Protein AF-A0A8B6EAK8-F1 (afdb_monomer_lite)

Foldseek 3Di:
DDCQDQCNPPDDLAPQRHNPAAWPDRAQCGDVVQAWGNFTWRDDDDLQATKGAWTQGAPRDPHPLNPDDHPRDIDGDPHSHIDRSND

Structure (mmCIF, N/CA/C/O backbone):
data_AF-A0A8B6EAK8-F1
#
_entry.id   AF-A0A8B6EAK8-F1
#
loop_
_atom_site.group_PDB
_atom_site.id
_atom_site.type_symbol
_atom_site.label_atom_id
_atom_site.label_alt_id
_atom_site.label_comp_id
_atom_site.l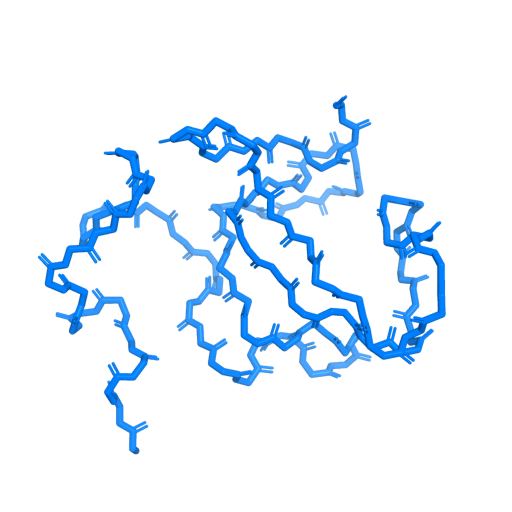abel_asym_id
_atom_site.label_entity_id
_atom_site.label_seq_id
_atom_site.pdbx_PDB_ins_code
_atom_site.Cartn_x
_atom_site.Cartn_y
_atom_site.Cartn_z
_atom_site.occupancy
_atom_site.B_iso_or_equiv
_atom_site.auth_seq_id
_atom_site.auth_comp_id
_atom_site.auth_asym_id
_atom_site.auth_atom_id
_atom_site.pdbx_PDB_model_num
ATOM 1 N N . MET A 1 1 ? -19.430 2.951 -5.944 1.00 56.50 1 MET A N 1
ATOM 2 C CA . MET A 1 1 ? -19.509 1.566 -5.426 1.00 56.50 1 MET A CA 1
ATOM 3 C C . MET A 1 1 ? -18.423 1.503 -4.375 1.00 56.50 1 MET A C 1
ATOM 5 O O . MET A 1 1 ? -17.276 1.278 -4.726 1.00 56.50 1 MET A O 1
ATOM 9 N N . ASP A 1 2 ? -18.762 1.808 -3.124 1.00 80.25 2 ASP A N 1
ATOM 10 C CA . ASP A 1 2 ? -17.760 2.312 -2.163 1.00 80.25 2 ASP A CA 1
ATOM 11 C C . ASP A 1 2 ? -17.494 1.308 -1.038 1.00 80.25 2 ASP A C 1
ATOM 13 O O . ASP A 1 2 ? -16.963 1.649 0.010 1.00 80.25 2 ASP A O 1
ATOM 17 N N . TRP A 1 3 ? -17.867 0.041 -1.253 1.00 89.19 3 TRP A N 1
ATOM 18 C CA . TRP A 1 3 ? -17.689 -1.021 -0.261 1.00 89.19 3 TRP A CA 1
ATOM 19 C C . TRP A 1 3 ? -16.211 -1.236 0.095 1.00 89.19 3 TRP A C 1
ATOM 21 O O . TRP A 1 3 ? -15.904 -1.588 1.228 1.00 89.19 3 TRP A O 1
ATOM 31 N N . PHE A 1 4 ? -15.300 -1.006 -0.858 1.00 92.50 4 PHE A N 1
ATOM 32 C CA . PHE A 1 4 ? -13.856 -1.053 -0.642 1.00 92.50 4 PHE A CA 1
ATOM 33 C C . PHE A 1 4 ? -13.323 0.369 -0.455 1.00 92.50 4 PHE A C 1
ATOM 35 O O . PHE A 1 4 ? -12.658 0.928 -1.328 1.00 92.50 4 PHE A O 1
ATOM 42 N N . SER A 1 5 ? -13.666 0.969 0.679 1.00 93.62 5 SER A N 1
ATOM 43 C CA . SER A 1 5 ? -13.145 2.265 1.105 1.00 93.62 5 SER A CA 1
ATOM 44 C C . SER A 1 5 ? -12.667 2.182 2.547 1.00 93.62 5 SER A C 1
ATOM 46 O O . SER A 1 5 ? -13.045 1.276 3.297 1.00 93.62 5 SER A O 1
ATOM 48 N N . LYS A 1 6 ? -11.821 3.132 2.941 1.00 94.62 6 LYS A N 1
ATOM 49 C CA . LYS A 1 6 ? -11.258 3.165 4.289 1.00 94.62 6 LYS A CA 1
ATOM 50 C C . LYS A 1 6 ? -12.344 3.393 5.342 1.00 94.62 6 LYS A C 1
ATOM 52 O O . LYS A 1 6 ? -12.260 2.848 6.435 1.00 94.62 6 LYS A O 1
ATOM 57 N N . GLU A 1 7 ? -13.366 4.169 5.004 1.00 94.12 7 GLU A N 1
ATOM 58 C CA . GLU A 1 7 ? -14.507 4.506 5.862 1.00 94.12 7 GLU A CA 1
ATOM 59 C C . GLU A 1 7 ? -15.382 3.283 6.155 1.00 94.12 7 GLU A C 1
ATOM 61 O O . GLU A 1 7 ? -16.004 3.210 7.211 1.00 94.12 7 GLU A O 1
ATOM 66 N N . ASN A 1 8 ? -15.385 2.306 5.246 1.00 95.00 8 ASN A N 1
ATOM 67 C CA . ASN A 1 8 ? -16.131 1.057 5.368 1.00 95.00 8 ASN A CA 1
ATOM 68 C C . ASN A 1 8 ? -15.273 -0.105 5.905 1.00 95.00 8 ASN A C 1
ATOM 70 O O . ASN A 1 8 ? -15.685 -1.266 5.851 1.00 95.00 8 ASN A O 1
ATOM 74 N N . LEU A 1 9 ? -14.081 0.184 6.444 1.00 94.50 9 LEU A N 1
ATOM 75 C CA . LEU A 1 9 ? -13.217 -0.817 7.062 1.00 94.50 9 LEU A CA 1
ATOM 76 C C . LEU A 1 9 ? -13.775 -1.255 8.423 1.00 94.50 9 LEU A C 1
ATOM 78 O O . LEU A 1 9 ? -13.601 -0.574 9.431 1.00 94.50 9 LEU A O 1
ATOM 82 N N . LEU A 1 10 ? -14.407 -2.429 8.451 1.00 94.25 10 LEU A N 1
ATOM 83 C CA . LEU A 1 10 ? -14.939 -3.021 9.683 1.00 94.25 10 LEU A CA 1
ATOM 84 C C . LEU A 1 10 ? -13.856 -3.722 10.510 1.00 94.25 10 LEU A C 1
ATOM 86 O O . LEU A 1 10 ? -13.843 -3.619 11.734 1.00 94.25 10 LEU A O 1
ATOM 90 N N . ASN A 1 11 ? -12.968 -4.463 9.844 1.00 92.12 11 ASN A N 1
ATOM 91 C CA . ASN A 1 11 ? -11.866 -5.181 10.476 1.00 92.12 11 ASN A CA 1
ATOM 92 C C . ASN A 1 11 ? -10.722 -5.408 9.475 1.00 92.12 11 ASN A C 1
ATOM 94 O O . ASN A 1 11 ? -10.947 -5.456 8.266 1.00 92.12 11 ASN A O 1
ATOM 98 N N . SER A 1 12 ? -9.506 -5.580 9.988 1.00 92.12 12 SER A N 1
ATOM 99 C CA . SER A 1 12 ? -8.279 -5.791 9.227 1.00 92.12 12 SER A CA 1
ATOM 100 C C . SER A 1 12 ? -7.391 -6.811 9.940 1.00 92.12 12 SER A C 1
ATOM 102 O O . SER A 1 12 ? -7.289 -6.802 11.162 1.00 92.12 12 SER A O 1
ATOM 104 N N . SER A 1 13 ? -6.696 -7.661 9.180 1.00 92.44 13 SER A N 1
ATOM 105 C CA . SER A 1 13 ? -5.610 -8.496 9.719 1.00 92.44 13 SER A CA 1
ATOM 106 C C . SER A 1 13 ? -4.342 -7.694 10.038 1.00 92.44 13 SER A C 1
ATOM 108 O O . SER A 1 13 ? -3.414 -8.225 10.639 1.00 92.44 13 SER A O 1
ATOM 110 N N . PHE A 1 14 ? -4.277 -6.434 9.601 1.00 95.00 14 PHE A N 1
ATOM 111 C CA . PHE A 1 14 ? -3.223 -5.489 9.948 1.00 95.00 14 PHE A CA 1
ATOM 112 C C . PHE A 1 14 ? -3.683 -4.599 11.107 1.00 95.00 14 PHE A C 1
ATOM 114 O O . PHE A 1 14 ? -4.619 -3.815 10.946 1.00 95.00 14 PHE A O 1
ATOM 121 N N . ASN A 1 15 ? -2.997 -4.688 12.243 1.00 94.25 15 ASN A N 1
ATOM 122 C CA . ASN A 1 15 ? -3.302 -3.991 13.492 1.00 94.25 15 ASN A CA 1
ATOM 123 C C . ASN A 1 15 ? -3.174 -2.466 13.386 1.00 94.25 15 ASN A C 1
ATOM 125 O O . ASN A 1 15 ? -3.851 -1.745 14.113 1.00 94.25 15 ASN A O 1
ATOM 129 N N . ASP A 1 16 ? -2.299 -1.958 12.512 1.00 94.62 16 ASP A N 1
ATOM 130 C CA . ASP A 1 16 ? -2.123 -0.516 12.285 1.00 94.62 16 ASP A CA 1
ATOM 131 C C . ASP A 1 16 ? -2.965 0.024 11.116 1.00 94.62 16 ASP A C 1
ATOM 133 O O . ASP A 1 16 ? -2.827 1.199 10.760 1.00 94.62 16 ASP A O 1
ATOM 137 N N . LEU A 1 17 ? -3.848 -0.794 10.527 1.00 95.94 17 LEU A N 1
ATOM 138 C CA . LEU A 1 17 ? -4.795 -0.375 9.494 1.00 95.94 17 LEU A CA 1
ATOM 139 C C . LEU A 1 17 ? -6.207 -0.270 10.078 1.00 95.94 17 LEU A C 1
ATOM 141 O O . LEU A 1 17 ? -6.903 -1.260 10.277 1.00 95.94 17 LEU A O 1
ATOM 145 N N . THR A 1 18 ? -6.629 0.964 10.323 1.00 95.56 18 THR A N 1
ATOM 146 C CA . THR A 1 18 ? -7.924 1.334 10.895 1.00 95.56 18 THR A CA 1
ATOM 147 C C . THR A 1 18 ? -8.526 2.489 10.096 1.00 95.56 18 THR A C 1
ATOM 149 O O . THR A 1 18 ? -7.846 3.128 9.285 1.00 95.56 18 THR A O 1
ATOM 152 N N . THR A 1 19 ? -9.785 2.829 10.372 1.00 95.69 19 THR A N 1
ATOM 153 C CA . THR A 1 19 ? -10.447 4.025 9.819 1.00 95.69 19 THR A CA 1
ATOM 154 C C . THR A 1 19 ? -9.700 5.328 10.152 1.00 95.69 19 THR A C 1
ATOM 156 O O . THR A 1 19 ? -9.796 6.305 9.409 1.00 95.69 19 THR A O 1
ATOM 159 N N . SER A 1 20 ? -8.859 5.340 11.191 1.00 94.88 20 SER A N 1
ATOM 160 C CA . SER A 1 20 ? -8.033 6.490 11.588 1.00 94.88 20 SER A CA 1
ATOM 161 C C . SER A 1 20 ? -6.622 6.494 10.985 1.00 94.88 20 SER A C 1
ATOM 163 O O . SER A 1 20 ? -5.914 7.492 11.097 1.00 94.88 20 SER A O 1
ATOM 165 N N . SER A 1 21 ? -6.186 5.417 10.328 1.00 94.62 21 SER A N 1
ATOM 166 C CA . SER A 1 21 ? -4.814 5.299 9.811 1.00 94.62 21 SER A CA 1
ATOM 167 C C . SER A 1 21 ? -4.545 6.257 8.649 1.00 94.62 21 SER A C 1
ATOM 169 O O . SER A 1 21 ? -5.383 6.442 7.776 1.00 94.62 21 SER A O 1
ATOM 171 N N . THR A 1 22 ? -3.369 6.867 8.567 1.00 94.38 22 THR A N 1
ATOM 172 C CA . THR A 1 22 ? -3.014 7.672 7.386 1.00 94.38 22 THR A CA 1
ATOM 173 C C . THR A 1 22 ? -2.810 6.772 6.168 1.00 94.38 22 THR A C 1
ATOM 175 O O . THR A 1 22 ? -2.096 5.773 6.262 1.00 94.38 22 THR A O 1
ATOM 178 N N . THR A 1 23 ? -3.422 7.128 5.038 1.00 95.19 23 THR A N 1
ATOM 179 C CA . THR A 1 23 ? -3.298 6.405 3.766 1.00 95.19 23 THR A CA 1
ATOM 180 C C . THR A 1 23 ? -3.245 7.380 2.600 1.00 95.19 23 THR A C 1
ATOM 182 O O . THR A 1 23 ? -4.016 8.339 2.594 1.00 95.19 23 THR A O 1
ATOM 185 N N . ASN A 1 24 ? -2.410 7.104 1.597 1.00 94.19 24 ASN A N 1
ATOM 186 C CA . ASN A 1 24 ? -2.432 7.853 0.333 1.00 94.19 24 ASN A CA 1
ATOM 187 C C . ASN A 1 24 ? -3.435 7.234 -0.643 1.00 94.19 24 ASN A C 1
ATOM 189 O O . ASN A 1 24 ? -4.275 7.936 -1.195 1.00 94.19 24 ASN A O 1
ATOM 193 N N . PHE A 1 25 ? -3.387 5.909 -0.789 1.00 95.00 25 PHE A N 1
ATOM 194 C CA . PHE A 1 25 ? -4.385 5.124 -1.499 1.00 95.00 25 PHE A CA 1
ATOM 195 C C . PHE A 1 25 ? -5.029 4.110 -0.553 1.00 95.00 25 PHE A C 1
ATOM 197 O O . PHE A 1 25 ? -4.356 3.467 0.257 1.00 95.00 25 PHE A O 1
ATOM 204 N N . PHE A 1 26 ? -6.345 3.972 -0.688 1.00 96.00 26 PHE A N 1
ATOM 205 C CA . PHE A 1 26 ? -7.145 2.886 -0.134 1.00 96.00 26 PHE A CA 1
ATOM 206 C C . PHE A 1 26 ? -8.283 2.637 -1.123 1.00 96.00 26 PHE A C 1
ATOM 208 O O . PHE A 1 26 ? -9.330 3.278 -1.058 1.00 96.00 26 PHE A O 1
ATOM 215 N N . GLY A 1 27 ? -8.056 1.775 -2.111 1.00 95.38 27 GLY A N 1
ATOM 216 C CA . GLY A 1 27 ? -9.036 1.611 -3.179 1.00 95.38 27 GLY A CA 1
ATOM 217 C C . GLY A 1 27 ? -8.689 0.528 -4.186 1.00 95.38 27 GLY A C 1
ATOM 218 O O . GLY A 1 27 ? -7.523 0.198 -4.395 1.00 95.38 27 GLY A O 1
ATOM 219 N N . ILE A 1 28 ? -9.718 0.014 -4.860 1.00 95.06 28 ILE A N 1
ATOM 220 C CA . ILE A 1 28 ? -9.575 -0.961 -5.952 1.00 95.06 28 ILE A CA 1
ATOM 221 C C . ILE A 1 28 ? -8.794 -0.353 -7.117 1.00 95.06 28 ILE A C 1
ATOM 223 O O . ILE A 1 28 ? -7.908 -0.993 -7.683 1.00 95.06 28 ILE A O 1
ATOM 227 N N . ASP A 1 29 ? -9.106 0.899 -7.450 1.00 93.81 29 ASP A N 1
ATOM 228 C CA . ASP A 1 29 ? -8.458 1.596 -8.551 1.00 93.81 29 ASP A CA 1
ATOM 229 C C . ASP A 1 29 ? -6.971 1.836 -8.316 1.00 93.81 29 ASP A C 1
ATOM 231 O O . ASP A 1 29 ? -6.202 1.705 -9.270 1.00 93.81 29 ASP A O 1
ATOM 235 N N . GLY A 1 30 ? -6.605 2.133 -7.063 1.00 93.94 30 GLY A N 1
ATOM 236 C CA . GLY A 1 30 ? -5.246 2.447 -6.641 1.00 93.94 30 GLY A CA 1
ATOM 237 C C . GLY A 1 30 ? -4.593 3.520 -7.513 1.00 93.94 30 GLY A C 1
ATOM 238 O O . GLY A 1 30 ? -5.227 4.521 -7.847 1.00 93.94 30 GLY A O 1
ATOM 239 N N . GLU A 1 31 ? -3.336 3.299 -7.893 1.00 93.44 31 GLU A N 1
ATOM 240 C CA . GLU A 1 31 ? -2.603 4.183 -8.799 1.00 93.44 31 GLU A CA 1
ATOM 241 C C . GLU A 1 31 ? -2.590 3.588 -10.209 1.00 93.44 31 GLU A C 1
ATOM 243 O O . GLU A 1 31 ? -1.868 2.632 -10.512 1.00 93.44 31 GLU A O 1
ATOM 248 N N . ARG A 1 32 ? -3.440 4.141 -11.077 1.00 92.88 32 ARG A N 1
ATOM 249 C CA . ARG A 1 32 ? -3.713 3.574 -12.402 1.00 92.88 32 ARG A CA 1
ATOM 250 C C . ARG A 1 32 ? -2.512 3.656 -13.341 1.00 92.88 32 ARG A C 1
ATOM 252 O O . ARG A 1 32 ? -2.258 2.686 -14.054 1.00 92.88 32 ARG A O 1
ATOM 259 N N . ASP A 1 33 ? -1.783 4.769 -13.306 1.00 91.44 33 ASP A N 1
ATOM 260 C CA . ASP A 1 33 ? -0.706 5.079 -14.256 1.00 91.44 33 ASP A CA 1
ATOM 261 C C . ASP A 1 33 ? 0.459 4.090 -14.165 1.00 91.44 33 ASP A C 1
ATOM 263 O O . ASP A 1 33 ? 1.059 3.736 -15.177 1.00 91.44 33 ASP A O 1
ATOM 267 N N . ILE A 1 34 ? 0.716 3.576 -12.960 1.00 91.50 34 ILE A N 1
ATOM 268 C CA . ILE A 1 34 ? 1.750 2.568 -12.698 1.00 91.50 34 ILE A CA 1
ATOM 269 C C . ILE A 1 34 ? 1.167 1.203 -12.311 1.00 91.50 34 ILE A C 1
ATOM 271 O O . ILE A 1 34 ? 1.871 0.337 -11.803 1.00 91.50 34 ILE A O 1
ATOM 275 N N . GLN A 1 35 ? -0.123 0.995 -12.587 1.00 93.62 35 GLN A N 1
ATOM 276 C CA . GLN A 1 35 ? -0.823 -0.284 -12.455 1.00 93.62 35 GLN A CA 1
ATOM 277 C C . GLN A 1 35 ? -0.782 -0.915 -11.047 1.00 93.62 35 GLN A C 1
ATOM 279 O O . GLN A 1 35 ? -0.764 -2.141 -10.913 1.00 93.62 35 GLN A O 1
ATOM 284 N N . ARG A 1 36 ? -0.839 -0.100 -9.988 1.00 94.25 36 ARG A N 1
ATOM 285 C CA . ARG A 1 36 ? -1.033 -0.565 -8.603 1.00 94.25 36 ARG A CA 1
ATOM 286 C C . ARG A 1 36 ? -2.531 -0.637 -8.311 1.00 94.25 36 ARG A C 1
ATOM 288 O O . ARG A 1 36 ? -3.164 0.388 -8.083 1.00 94.25 36 ARG A O 1
ATOM 295 N N . ARG A 1 37 ? -3.116 -1.836 -8.345 1.00 95.44 37 ARG A N 1
ATOM 296 C CA . ARG A 1 37 ? -4.544 -2.105 -8.080 1.00 95.44 37 ARG A CA 1
ATOM 297 C C . ARG A 1 37 ? -4.756 -2.634 -6.670 1.00 95.44 37 ARG A C 1
ATOM 299 O O . ARG A 1 37 ? -3.821 -3.147 -6.067 1.00 95.44 37 ARG A O 1
ATOM 306 N N . PHE A 1 38 ? -5.985 -2.520 -6.159 1.00 95.38 38 PHE A N 1
ATOM 307 C CA . PHE A 1 38 ? -6.337 -2.868 -4.774 1.00 95.38 38 PHE A CA 1
ATOM 308 C C . PHE A 1 38 ? -5.257 -2.407 -3.798 1.00 95.38 38 PHE A C 1
ATOM 310 O O . PHE A 1 38 ? -4.604 -3.194 -3.116 1.00 95.38 38 PHE A O 1
ATOM 317 N N . PHE A 1 39 ? -5.000 -1.110 -3.837 1.00 95.50 39 PHE A N 1
ATOM 318 C CA . PHE A 1 39 ? -3.791 -0.556 -3.279 1.00 95.50 39 PHE A CA 1
ATOM 319 C C . PHE A 1 39 ? -4.088 0.127 -1.956 1.00 95.50 39 PHE A C 1
ATOM 321 O O . PHE A 1 39 ? -4.939 1.018 -1.878 1.00 95.50 39 PHE A O 1
ATOM 328 N N . ILE A 1 40 ? -3.390 -0.333 -0.921 1.00 96.62 40 ILE A N 1
ATOM 329 C CA . ILE A 1 40 ? -3.477 0.183 0.437 1.00 96.62 40 ILE A CA 1
ATOM 330 C C . ILE A 1 40 ? -2.063 0.529 0.891 1.00 96.62 40 ILE A C 1
ATOM 332 O O . ILE A 1 40 ? -1.260 -0.354 1.225 1.00 96.62 40 ILE A O 1
ATOM 336 N N . ASN A 1 41 ? -1.753 1.824 0.921 1.00 95.75 41 ASN A N 1
ATOM 337 C CA . ASN A 1 41 ? -0.438 2.306 1.323 1.00 95.75 41 ASN A CA 1
ATOM 338 C C . ASN A 1 41 ? -0.517 3.457 2.324 1.00 95.75 41 ASN A C 1
ATOM 340 O O . ASN A 1 41 ? -1.444 4.264 2.315 1.00 95.75 41 ASN A O 1
ATOM 344 N N . ARG A 1 42 ? 0.480 3.512 3.207 1.00 95.31 42 ARG A N 1
ATOM 345 C CA . ARG A 1 42 ? 0.549 4.468 4.312 1.00 95.31 42 ARG A CA 1
ATOM 346 C C . ARG A 1 42 ? 1.123 5.796 3.856 1.00 95.31 42 ARG A C 1
ATOM 348 O O . ARG A 1 42 ? 0.595 6.845 4.201 1.00 95.31 42 A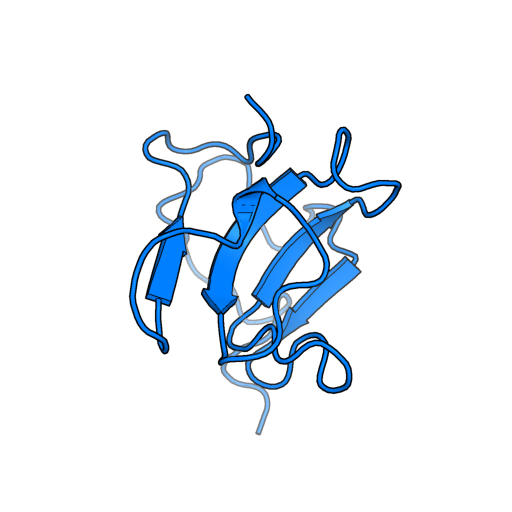RG A O 1
ATOM 355 N N . ASN A 1 43 ? 2.214 5.734 3.099 1.00 93.06 43 ASN A N 1
ATOM 356 C CA . ASN A 1 43 ? 2.894 6.899 2.559 1.00 93.06 43 ASN A CA 1
ATOM 357 C C . ASN A 1 43 ? 3.569 6.568 1.225 1.00 93.06 43 ASN A C 1
ATOM 359 O O . ASN A 1 43 ? 3.877 5.408 0.935 1.00 93.06 43 ASN A O 1
ATOM 363 N N . TYR A 1 44 ? 3.796 7.629 0.458 1.00 87.00 44 TYR A N 1
ATOM 364 C CA . TYR A 1 44 ? 4.608 7.680 -0.749 1.00 87.00 44 TYR A CA 1
ATOM 365 C C . TYR A 1 44 ? 5.815 8.559 -0.493 1.00 87.00 44 TYR A C 1
ATOM 367 O O . TYR A 1 44 ? 5.712 9.560 0.219 1.00 87.00 44 TYR A O 1
ATOM 375 N N . GLY A 1 45 ? 6.917 8.204 -1.127 1.00 82.38 45 GLY A N 1
ATOM 376 C CA . GLY A 1 45 ? 8.063 9.079 -1.283 1.00 82.38 45 GLY A CA 1
ATOM 377 C C . GLY A 1 45 ? 8.814 8.638 -2.521 1.00 82.38 45 GLY A C 1
ATOM 378 O O . GLY A 1 45 ? 8.360 8.844 -3.643 1.00 82.38 45 GLY A O 1
ATOM 379 N N . ASP A 1 46 ? 9.936 7.978 -2.293 1.00 86.50 46 ASP A N 1
ATOM 380 C CA . ASP A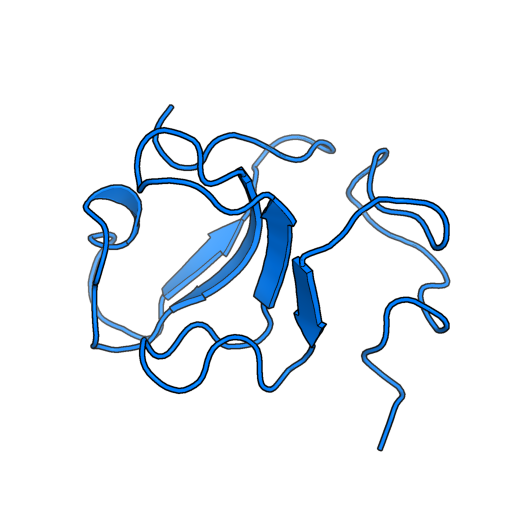 1 46 ? 10.647 7.215 -3.306 1.00 86.50 46 ASP A CA 1
ATOM 381 C C . ASP A 1 46 ? 10.459 5.707 -3.082 1.00 86.50 46 ASP A C 1
ATOM 383 O O . ASP A 1 46 ? 9.941 5.243 -2.062 1.00 86.50 46 ASP A O 1
ATOM 387 N N . CYS A 1 47 ? 10.973 4.907 -4.015 1.00 91.06 47 CYS A N 1
ATOM 388 C CA . CYS A 1 47 ? 10.934 3.453 -3.904 1.00 91.06 47 CYS A CA 1
ATOM 389 C C . CYS A 1 47 ? 11.622 2.899 -2.642 1.00 91.06 47 CYS A C 1
ATOM 391 O O . CYS A 1 47 ? 11.430 1.725 -2.337 1.00 91.06 47 CYS A O 1
ATOM 393 N N . THR A 1 48 ? 12.442 3.692 -1.941 1.00 90.88 48 THR A N 1
ATOM 394 C CA . THR A 1 48 ? 13.132 3.287 -0.708 1.00 90.88 48 THR A CA 1
ATOM 395 C C . THR A 1 48 ? 12.356 3.632 0.556 1.00 90.88 48 THR A C 1
ATOM 397 O O . THR A 1 48 ? 12.753 3.207 1.636 1.00 90.88 48 THR A O 1
ATOM 400 N N . THR A 1 49 ? 11.259 4.382 0.442 1.00 92.00 49 THR A N 1
ATOM 401 C CA . THR A 1 49 ? 10.438 4.865 1.564 1.00 92.00 49 THR A CA 1
ATOM 402 C C . THR A 1 49 ? 8.957 4.518 1.422 1.00 92.00 49 THR A C 1
ATOM 404 O O . THR A 1 49 ? 8.208 4.648 2.398 1.00 92.00 49 THR A O 1
ATOM 407 N N . ASP A 1 50 ? 8.538 4.030 0.250 1.00 93.00 50 ASP A N 1
ATOM 408 C CA . ASP A 1 50 ? 7.194 3.516 0.000 1.00 93.00 50 ASP A CA 1
ATOM 409 C C . ASP A 1 50 ? 6.822 2.454 1.038 1.00 93.00 50 ASP A C 1
ATOM 411 O O . ASP A 1 50 ? 7.480 1.420 1.189 1.00 93.00 50 ASP A O 1
ATOM 415 N N . ARG A 1 51 ? 5.728 2.710 1.758 1.00 94.94 51 ARG A N 1
ATOM 416 C CA . ARG A 1 51 ? 5.247 1.844 2.833 1.00 94.94 51 ARG A CA 1
ATOM 417 C C . ARG A 1 51 ? 3.767 1.581 2.690 1.00 94.94 51 ARG A C 1
ATOM 419 O O . ARG A 1 51 ? 2.978 2.496 2.459 1.00 94.94 51 ARG A O 1
ATOM 426 N N . GLY A 1 52 ? 3.369 0.335 2.899 1.00 95.62 52 GLY A N 1
ATOM 427 C CA . GLY A 1 52 ? 1.973 -0.054 2.794 1.00 95.62 52 GLY A CA 1
ATOM 428 C C . GLY A 1 52 ? 1.681 -1.418 3.377 1.00 95.62 52 GLY A C 1
ATOM 429 O O . GLY A 1 52 ? 2.484 -1.963 4.135 1.00 95.62 52 GLY A O 1
ATOM 430 N N . TRP A 1 53 ? 0.499 -1.911 3.028 1.00 96.31 53 TRP A N 1
ATOM 431 C CA . TRP A 1 53 ? -0.060 -3.161 3.531 1.00 96.31 53 TRP A CA 1
ATOM 432 C C . TRP A 1 53 ? -0.337 -4.153 2.412 1.00 96.31 53 TRP A C 1
ATOM 434 O O . TRP A 1 53 ? -0.023 -5.331 2.557 1.00 96.31 53 TRP A O 1
ATOM 444 N N . PHE A 1 54 ? -0.911 -3.680 1.301 1.00 95.62 54 PHE A N 1
ATOM 445 C CA . PHE A 1 54 ? -1.373 -4.533 0.211 1.00 95.62 54 PHE A CA 1
ATOM 446 C C . PHE A 1 54 ? -1.326 -3.812 -1.136 1.00 95.62 54 PHE A C 1
ATOM 448 O O . PHE A 1 54 ? -1.687 -2.637 -1.227 1.00 95.62 54 PHE A O 1
ATOM 455 N N . VAL A 1 55 ? -0.910 -4.528 -2.179 1.00 95.38 55 VAL A N 1
ATOM 456 C CA . VAL A 1 55 ? -1.011 -4.097 -3.574 1.00 95.38 55 VAL A CA 1
ATOM 457 C C . VAL A 1 55 ? -1.140 -5.305 -4.499 1.00 95.38 55 VAL A C 1
ATOM 459 O O . VAL A 1 55 ? -0.472 -6.323 -4.316 1.00 95.38 55 VAL A O 1
ATOM 462 N N . ILE A 1 56 ? -1.978 -5.176 -5.524 1.00 95.62 56 ILE A N 1
ATOM 463 C CA . ILE A 1 56 ? -1.968 -6.037 -6.705 1.00 95.62 56 ILE A CA 1
ATOM 464 C C . ILE A 1 56 ? -1.266 -5.274 -7.815 1.00 95.62 56 ILE A C 1
ATOM 466 O O . ILE A 1 56 ? -1.763 -4.268 -8.319 1.00 95.62 56 ILE A O 1
ATOM 470 N N . GLN A 1 57 ? -0.098 -5.753 -8.194 1.00 94.00 57 GLN A N 1
ATOM 471 C CA . GLN A 1 57 ? 0.756 -5.077 -9.145 1.00 94.00 57 GLN A CA 1
ATOM 472 C C . GLN A 1 57 ? 0.553 -5.615 -10.564 1.00 94.00 57 GLN A C 1
ATOM 474 O O . GLN A 1 57 ? 0.554 -6.829 -10.782 1.00 94.00 57 GLN A O 1
ATOM 479 N N . GLY A 1 58 ? 0.406 -4.701 -11.523 1.00 92.12 58 GLY A N 1
ATOM 480 C CA . GLY A 1 58 ? 0.372 -4.984 -12.956 1.00 92.12 58 GLY A CA 1
ATOM 481 C C . GLY A 1 58 ? 1.750 -5.189 -13.590 1.00 92.12 58 GLY A C 1
ATOM 482 O O . GLY A 1 58 ? 2.744 -5.455 -12.915 1.00 92.12 58 GLY A O 1
ATOM 483 N N . GLU A 1 59 ? 1.793 -5.136 -14.919 1.00 90.75 59 GLU A N 1
ATOM 484 C CA . GLU A 1 59 ? 3.009 -5.329 -15.721 1.00 90.75 59 GLU A CA 1
ATOM 485 C C . GLU A 1 59 ? 3.989 -4.161 -15.596 1.00 90.75 59 GLU A C 1
ATOM 487 O O . GLU A 1 59 ? 5.200 -4.363 -15.673 1.00 90.75 59 GLU A O 1
ATOM 492 N N . PHE A 1 60 ? 3.484 -2.946 -15.382 1.00 89.50 60 PHE A N 1
ATOM 493 C CA . PHE A 1 60 ? 4.320 -1.781 -15.138 1.00 89.50 60 PHE A CA 1
ATOM 494 C C . PHE A 1 60 ? 4.986 -1.884 -13.759 1.00 89.50 60 PHE A C 1
ATOM 496 O O . PHE A 1 60 ? 4.331 -2.157 -12.753 1.00 89.50 60 PHE A O 1
ATOM 503 N N . GLN A 1 61 ? 6.306 -1.688 -13.714 1.00 85.44 61 GLN A N 1
ATOM 504 C CA . GLN A 1 61 ? 7.113 -1.807 -12.495 1.00 85.44 61 GLN A CA 1
ATOM 505 C C . GLN A 1 61 ? 7.963 -0.539 -12.340 1.00 85.44 61 GLN A C 1
ATOM 507 O O . GLN A 1 61 ? 9.071 -0.452 -12.877 1.00 85.44 61 GLN A O 1
ATOM 512 N N . ALA A 1 62 ? 7.427 0.453 -11.628 1.00 89.44 62 ALA A N 1
ATOM 513 C CA . ALA A 1 62 ? 8.093 1.726 -11.354 1.00 89.44 62 ALA A CA 1
ATOM 514 C C . ALA A 1 62 ? 9.291 1.549 -10.407 1.00 89.44 62 ALA A C 1
ATOM 516 O O . ALA A 1 62 ? 10.328 2.192 -10.564 1.00 89.44 62 ALA A O 1
ATOM 517 N N . CYS A 1 63 ? 9.151 0.652 -9.431 1.00 90.88 63 CYS A N 1
ATOM 518 C CA . CYS A 1 63 ? 10.097 0.445 -8.349 1.00 90.88 63 CYS A CA 1
ATOM 519 C C . CYS A 1 63 ? 10.774 -0.935 -8.396 1.00 90.88 63 CYS A C 1
ATOM 521 O O . CYS A 1 63 ? 10.235 -1.899 -8.932 1.00 90.88 63 CYS A O 1
ATOM 523 N N . PRO A 1 64 ? 11.964 -1.103 -7.793 1.00 90.81 64 PRO A N 1
ATOM 524 C CA . PRO A 1 64 ? 12.590 -2.423 -7.698 1.00 90.81 64 PRO A CA 1
ATOM 525 C C . PRO A 1 64 ? 11.797 -3.427 -6.847 1.00 90.81 64 PRO A C 1
ATOM 527 O O . PRO A 1 64 ? 11.794 -4.616 -7.159 1.00 90.81 64 PRO A O 1
ATOM 530 N N . TRP A 1 65 ? 11.105 -2.969 -5.794 1.00 89.75 65 TRP A N 1
ATOM 531 C CA . TRP A 1 65 ? 10.319 -3.843 -4.907 1.00 89.75 65 TRP A CA 1
ATOM 532 C C . TRP A 1 65 ? 9.112 -4.491 -5.605 1.00 89.75 65 TRP A C 1
ATOM 534 O O . TRP A 1 65 ? 8.627 -5.527 -5.157 1.00 89.75 65 TRP A O 1
ATOM 544 N N . GLU A 1 66 ? 8.700 -3.928 -6.739 1.00 89.31 66 GLU A N 1
ATOM 545 C CA . GLU A 1 66 ? 7.659 -4.415 -7.645 1.00 89.31 66 GLU A CA 1
ATOM 546 C C . GLU A 1 66 ? 8.143 -5.558 -8.562 1.00 89.31 66 GLU A C 1
ATOM 548 O O . GLU A 1 66 ? 7.372 -6.227 -9.240 1.00 89.31 66 GLU A O 1
ATOM 553 N N . ARG A 1 67 ? 9.442 -5.857 -8.621 1.00 84.94 67 ARG A N 1
ATOM 554 C CA . ARG A 1 67 ? 9.968 -6.868 -9.559 1.00 84.94 67 ARG A CA 1
ATOM 555 C C . ARG A 1 67 ? 9.858 -8.287 -8.999 1.00 84.94 67 ARG A C 1
ATOM 557 O O . ARG A 1 67 ? 10.852 -8.997 -8.856 1.00 84.94 67 ARG A O 1
ATOM 564 N N . LYS A 1 68 ? 8.643 -8.697 -8.633 1.00 80.88 68 LYS A N 1
ATOM 565 C CA . LYS A 1 68 ? 8.352 -9.944 -7.905 1.00 80.88 68 LYS A CA 1
ATOM 566 C C . LYS A 1 68 ? 7.621 -10.961 -8.790 1.00 80.88 68 LYS A C 1
ATOM 568 O O . LYS A 1 68 ? 6.527 -11.398 -8.471 1.00 80.88 68 LYS A O 1
ATOM 573 N N . GLY A 1 69 ? 8.241 -11.385 -9.890 1.00 82.19 69 GLY A N 1
ATOM 574 C CA . GLY A 1 69 ? 7.681 -12.419 -10.773 1.00 82.19 69 GLY A CA 1
ATOM 575 C C . GLY A 1 69 ? 6.804 -11.869 -11.903 1.00 82.19 69 GLY A C 1
ATOM 576 O O . GLY A 1 69 ? 6.990 -10.733 -12.333 1.00 82.19 69 GLY A O 1
ATOM 577 N N . ARG A 1 70 ? 5.906 -12.712 -12.437 1.00 88.12 70 ARG A N 1
ATOM 578 C CA . ARG A 1 70 ? 5.009 -12.366 -13.555 1.00 88.12 70 ARG A CA 1
ATOM 579 C C . ARG A 1 70 ? 3.684 -11.811 -13.041 1.00 88.12 70 ARG A C 1
ATOM 581 O O . ARG A 1 70 ? 3.065 -12.421 -12.176 1.00 88.12 70 ARG A O 1
ATOM 588 N N . SER A 1 71 ? 3.257 -10.697 -13.621 1.00 88.88 71 SER A N 1
ATOM 589 C CA . SER A 1 71 ? 2.030 -9.991 -13.261 1.00 88.88 71 SER A CA 1
ATOM 590 C C . SER A 1 71 ? 0.752 -10.747 -13.674 1.00 88.88 71 SER A C 1
ATOM 592 O O . SER A 1 71 ? 0.773 -11.463 -14.677 1.00 88.88 71 SER A O 1
ATOM 594 N N . PRO A 1 72 ? -0.366 -10.578 -12.936 1.00 92.62 72 PRO A N 1
ATOM 595 C CA . PRO A 1 72 ? -0.487 -9.774 -11.719 1.00 92.62 72 PRO A CA 1
ATOM 596 C C . PRO A 1 72 ? 0.143 -10.450 -10.491 1.00 92.62 72 PRO A C 1
ATOM 598 O O . PRO A 1 72 ? 0.010 -11.658 -10.301 1.00 92.62 72 PRO A O 1
ATOM 601 N N . VAL A 1 73 ? 0.797 -9.659 -9.636 1.00 93.81 73 VAL A N 1
ATOM 602 C CA . VAL A 1 73 ? 1.429 -10.146 -8.397 1.00 93.81 73 VAL A CA 1
ATOM 603 C C . VAL A 1 73 ? 0.754 -9.521 -7.185 1.00 93.81 73 VAL A C 1
ATOM 605 O O . VAL A 1 73 ? 0.563 -8.310 -7.126 1.00 93.81 73 VAL A O 1
ATOM 608 N N . PHE A 1 74 ? 0.428 -10.350 -6.198 1.00 93.94 74 PHE A N 1
ATOM 609 C CA . PHE A 1 74 ? -0.100 -9.914 -4.910 1.00 93.94 74 PHE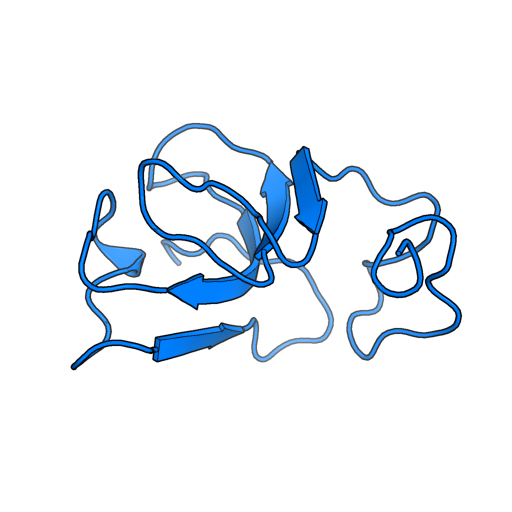 A CA 1
ATOM 610 C C . PHE A 1 74 ? 1.066 -9.699 -3.950 1.00 93.94 74 PHE A C 1
ATOM 612 O O . PHE A 1 74 ? 1.770 -10.650 -3.605 1.00 93.94 74 PHE A O 1
ATOM 619 N N . LEU A 1 75 ? 1.264 -8.462 -3.5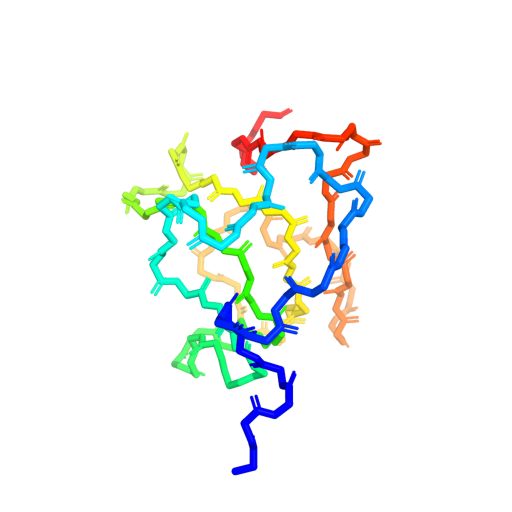05 1.00 92.75 75 LEU A N 1
ATOM 620 C CA . LEU A 1 75 ? 2.257 -8.119 -2.495 1.00 92.75 75 LEU A CA 1
ATOM 621 C C . LEU A 1 75 ? 1.540 -7.646 -1.237 1.00 92.75 75 LEU A C 1
ATOM 623 O O . LEU A 1 75 ? 0.655 -6.793 -1.284 1.00 92.75 75 LEU A O 1
ATOM 627 N N . TYR A 1 76 ? 1.926 -8.219 -0.105 1.00 93.62 76 TYR A N 1
ATOM 628 C CA . TYR A 1 76 ? 1.388 -7.875 1.201 1.00 93.62 76 TYR A CA 1
ATOM 629 C C . TYR A 1 76 ? 2.453 -8.021 2.275 1.00 93.62 76 TYR A C 1
ATOM 631 O O . TYR A 1 76 ? 3.419 -8.777 2.123 1.00 93.62 76 TYR A O 1
ATOM 639 N N . THR A 1 77 ? 2.284 -7.299 3.376 1.00 91.31 77 THR A N 1
ATOM 640 C CA . THR A 1 77 ? 3.178 -7.433 4.521 1.00 91.31 77 THR A CA 1
ATOM 641 C C . THR A 1 77 ? 2.864 -8.722 5.278 1.00 91.31 77 THR A C 1
ATOM 643 O O . THR A 1 77 ? 1.710 -9.068 5.508 1.00 91.31 77 THR A O 1
ATOM 646 N N . LYS A 1 78 ? 3.903 -9.487 5.641 1.00 83.62 78 LYS A N 1
ATOM 647 C CA . LYS A 1 78 ? 3.729 -10.744 6.397 1.00 83.62 78 LYS A CA 1
ATOM 648 C C . LYS A 1 78 ? 3.315 -10.512 7.849 1.00 83.62 78 LYS A C 1
ATOM 650 O O . LYS A 1 78 ? 2.707 -11.386 8.453 1.00 83.62 78 LYS A O 1
ATOM 655 N N . ASN A 1 79 ? 3.686 -9.362 8.401 1.00 77.81 79 ASN A N 1
ATOM 656 C CA . ASN A 1 79 ? 3.309 -8.971 9.749 1.00 77.81 79 ASN A CA 1
ATOM 657 C C . ASN A 1 79 ? 2.010 -8.167 9.688 1.00 77.81 79 ASN A C 1
ATOM 659 O O . ASN A 1 79 ? 1.700 -7.537 8.681 1.00 77.81 79 ASN A O 1
ATOM 663 N N . ASP A 1 80 ? 1.329 -8.099 10.816 1.00 87.06 80 ASP A N 1
ATOM 664 C CA . ASP A 1 80 ? 0.146 -7.285 11.088 1.00 87.06 80 ASP A CA 1
ATOM 665 C C . ASP A 1 80 ? 0.401 -5.760 11.066 1.00 87.06 80 ASP A C 1
ATOM 667 O O . ASP A 1 80 ? -0.385 -4.998 11.617 1.00 87.06 80 ASP A O 1
ATOM 671 N N . LEU A 1 81 ? 1.476 -5.285 10.429 1.00 93.88 81 LEU A N 1
ATOM 672 C CA . LEU A 1 81 ? 1.833 -3.870 10.345 1.00 93.88 81 LEU A CA 1
ATOM 673 C C . LEU A 1 81 ? 2.183 -3.467 8.914 1.00 93.88 81 LEU A C 1
ATOM 675 O O . LEU A 1 81 ? 2.737 -4.267 8.150 1.00 93.88 81 LEU A O 1
ATOM 679 N N . SER A 1 82 ? 1.973 -2.192 8.585 1.00 93.50 82 SER A N 1
ATOM 680 C CA . SER A 1 82 ? 2.562 -1.602 7.381 1.00 93.50 82 SER A CA 1
ATOM 681 C C . SER A 1 82 ? 4.083 -1.765 7.385 1.00 93.50 82 SER A C 1
ATOM 683 O O . SER A 1 82 ? 4.731 -1.670 8.431 1.00 93.50 82 SER A O 1
ATOM 685 N N . ARG A 1 83 ?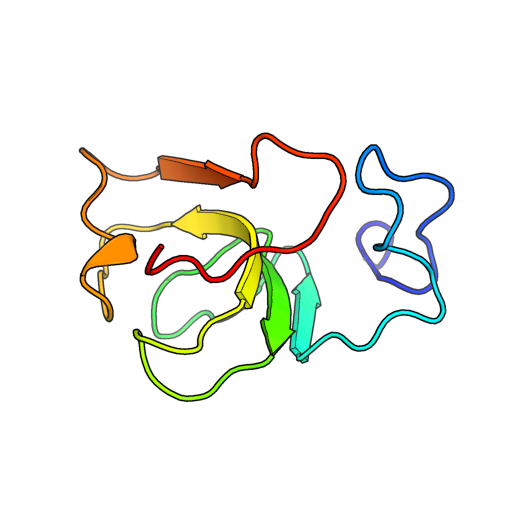 4.699 -1.963 6.219 1.00 93.44 83 ARG A N 1
ATOM 686 C CA . ARG A 1 83 ? 6.162 -2.057 6.082 1.00 93.44 83 ARG A CA 1
ATOM 687 C C . ARG A 1 83 ? 6.642 -1.296 4.869 1.00 93.44 83 ARG A C 1
ATOM 689 O O . ARG A 1 83 ? 5.895 -1.090 3.918 1.00 93.44 83 ARG A O 1
ATOM 696 N N . ASN A 1 84 ? 7.888 -0.856 4.965 1.00 93.06 84 ASN A N 1
ATOM 697 C CA . ASN A 1 84 ? 8.607 -0.339 3.822 1.00 93.06 84 ASN A CA 1
ATOM 698 C C . ASN A 1 84 ? 8.816 -1.494 2.835 1.00 93.06 84 ASN A C 1
ATOM 700 O O . ASN A 1 84 ? 9.315 -2.542 3.230 1.00 93.06 84 ASN A O 1
ATOM 704 N N . TRP A 1 85 ? 8.397 -1.319 1.585 1.00 89.56 85 TRP A N 1
ATOM 705 C CA . TRP A 1 85 ? 8.467 -2.366 0.564 1.00 89.56 85 TRP A CA 1
ATOM 706 C C . TRP A 1 85 ? 9.897 -2.661 0.102 1.00 89.56 85 TRP A C 1
ATOM 708 O O . TRP A 1 85 ? 10.152 -3.708 -0.493 1.00 89.56 85 TRP A O 1
ATOM 718 N N . HIS A 1 86 ? 10.829 -1.748 0.375 1.00 85.75 86 HIS A N 1
ATOM 719 C CA . HIS A 1 86 ? 12.240 -1.905 0.049 1.00 85.75 86 HIS A CA 1
ATOM 720 C C . HIS A 1 86 ? 12.995 -2.848 1.002 1.00 85.75 86 HIS A C 1
ATOM 722 O O . HIS A 1 86 ? 14.021 -3.397 0.606 1.00 85.75 86 HIS A O 1
ATOM 728 N N . THR A 1 87 ? 12.507 -3.029 2.234 1.00 76.19 87 THR A N 1
ATOM 729 C CA . THR A 1 87 ? 13.185 -3.764 3.322 1.00 76.19 87 THR A CA 1
ATOM 730 C C . THR A 1 87 ? 12.483 -5.071 3.653 1.00 76.19 87 THR A C 1
ATOM 732 O O . THR A 1 87 ? 13.165 -6.113 3.721 1.00 76.19 87 THR A O 1
#

Sequence (87 aa):
MDWFSKENLLNSSFNDLTTSSTTNFFGIDGERDIQRRFFINRNYGDCTTDRGWFVIQGEFQACPWERKGRSPVFLYTKNDLSRNWHT

Organism: Mytilus galloprovincialis (NCBI:txid29158)

Secondary structure (DSSP, 8-state):
--SSSGGG----SSTT-STTS--SEEESS-BTTTTEEEEEEEE-SSTTT-EEEEEEE-S---SGGG-SSSSSEEEE-SSSS-EETT-

pLDDT: mean 91.43, std 5.74, range [56.5, 96.62]

Radius of gyration: 12.29 Å; chains: 1; bounding box: 33×22×29 Å